Protein AF-A0A2Z6P8E5-F1 (afdb_monomer)

InterPro domains:
  IPR023296 Glycosyl hydrolase, five-bladed beta-propeller domain superfamily [G3DSA:2.115.10.20] (3-47)
  IPR050551 Plant Fructan Metabolism Enzymes [PTHR31953] (5-61)

Solvent-accessible surface area (backbone atoms only — not comparable to full-atom values): 4719 Å² total; per-residue (Å²): 134,90,78,84,83,76,76,83,65,57,47,75,48,74,35,94,85,70,82,47,74,43,74,42,73,41,74,73,60,60,75,73,66,71,72,86,81,85,78,77,94,74,89,79,57,92,91,62,83,83,85,79,78,86,70,58,79,88,75,56,87,81,131

Foldseek 3Di:
DDDDDDAADWDWDQDPVNPDIDTDHDPVLVVVADDDDDDDDDDADVPDDDDDPPDDPVNDRDD

Mean predicted aligned error: 6.95 Å

Secondary structure (DSSP, 8-state):
-----PPPPEEEEE-TTSSSEEEEE-GGGGGG--S-------PPPTT---PPPS--GGGS---

Nearest PDB structures (foldseek):
  7zd6-assembly1_5  TM=3.264E-01  e=2.628E+00  Ovis aries
  7vxp-assembly1_P  TM=3.343E-01  e=4.884E+00  Sus scrofa
  7odt-assembly1_a  TM=3.056E-01  e=3.231E+00  Homo sapiens
  8xt3-assembly1_Lp  TM=2.517E-01  e=4.255E+00  Homo sapiens
  5k8j-assembly1_A-2  TM=2.987E-01  e=9.724E+00  Caulobacter vibrioides CB15

Structure (mmCIF, N/CA/C/O backbone):
data_AF-A0A2Z6P8E5-F1
#
_entry.id   AF-A0A2Z6P8E5-F1
#
loop_
_atom_site.group_PDB
_atom_site.id
_atom_site.type_symbol
_atom_site.label_atom_id
_atom_site.label_alt_id
_atom_site.label_comp_id
_atom_site.label_asym_id
_atom_site.label_entity_id
_atom_site.label_seq_id
_atom_site.pdbx_PDB_ins_code
_atom_site.Cartn_x
_atom_site.Cartn_y
_atom_site.Cartn_z
_atom_site.occupancy
_atom_site.B_iso_or_equiv
_atom_site.auth_seq_id
_atom_site.auth_comp_id
_atom_site.auth_asym_id
_atom_site.auth_atom_id
_atom_site.pdbx_PDB_model_num
ATOM 1 N N . MET A 1 1 ? 18.181 -21.562 13.078 1.00 43.72 1 MET A N 1
ATOM 2 C CA . MET A 1 1 ? 18.100 -20.089 13.147 1.00 43.72 1 MET A CA 1
ATOM 3 C C . MET A 1 1 ? 16.677 -19.706 12.784 1.00 43.72 1 MET A C 1
ATOM 5 O O . MET A 1 1 ? 16.297 -19.896 11.638 1.00 43.72 1 MET A O 1
ATOM 9 N N . ASN A 1 2 ? 15.862 -19.301 13.759 1.00 44.41 2 ASN A N 1
ATOM 10 C CA . ASN A 1 2 ? 14.458 -18.970 13.505 1.00 44.41 2 ASN A CA 1
ATOM 11 C C . ASN A 1 2 ? 14.392 -17.525 13.015 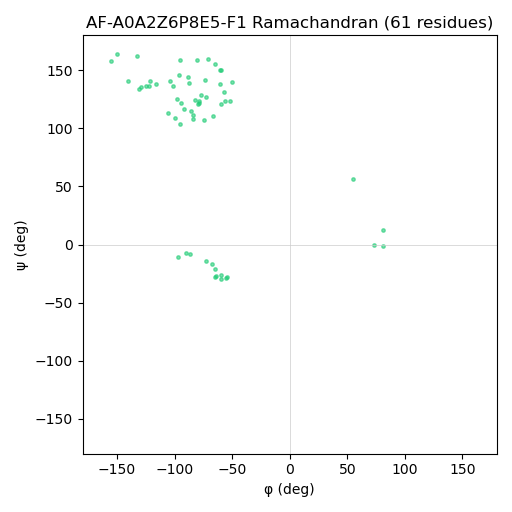1.00 44.41 2 ASN A C 1
ATOM 13 O O . ASN A 1 2 ? 14.699 -16.606 13.769 1.00 44.41 2 ASN A O 1
ATOM 17 N N . MET A 1 3 ? 14.041 -17.332 11.746 1.00 53.19 3 MET A N 1
ATOM 18 C CA . MET A 1 3 ? 13.858 -16.007 11.164 1.00 53.19 3 MET A CA 1
ATOM 19 C C . MET A 1 3 ? 12.371 -15.661 11.252 1.00 53.19 3 MET A C 1
ATOM 21 O O . MET A 1 3 ? 11.558 -16.206 10.508 1.00 53.19 3 MET A O 1
ATOM 25 N N . TYR A 1 4 ? 12.002 -14.805 12.203 1.00 62.56 4 TYR A N 1
ATOM 26 C CA . TYR A 1 4 ? 10.649 -14.262 12.281 1.00 62.56 4 TYR A CA 1
ATOM 27 C C . TYR A 1 4 ? 10.489 -13.217 11.173 1.00 62.56 4 TYR A C 1
ATOM 29 O O . TYR A 1 4 ? 11.0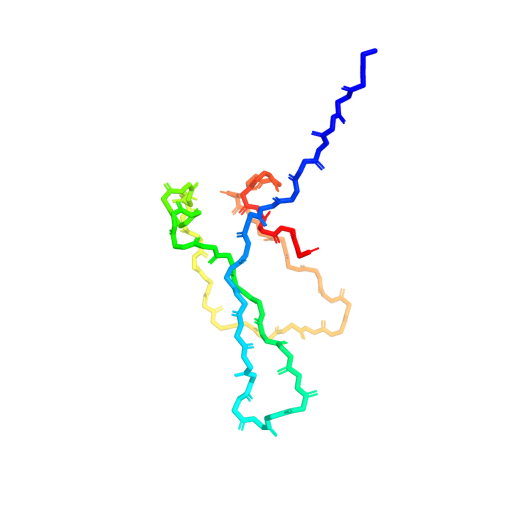75 -12.139 11.237 1.00 62.56 4 TYR A O 1
ATOM 37 N N . LEU A 1 5 ? 9.736 -13.558 10.128 1.00 77.81 5 LEU A N 1
ATOM 38 C CA . LEU A 1 5 ? 9.382 -12.626 9.064 1.00 77.81 5 LEU A CA 1
ATOM 39 C C . LEU A 1 5 ? 8.161 -11.820 9.514 1.00 77.81 5 LEU A C 1
ATOM 41 O O . LEU A 1 5 ? 7.056 -12.355 9.586 1.00 77.81 5 LEU A O 1
ATOM 45 N N . GLN A 1 6 ? 8.366 -10.544 9.832 1.00 78.94 6 GLN A N 1
ATOM 46 C CA . GLN A 1 6 ? 7.275 -9.627 10.147 1.00 78.94 6 GLN A CA 1
ATOM 47 C C . GLN A 1 6 ? 6.747 -8.982 8.864 1.00 78.94 6 GLN A C 1
ATOM 49 O O . GLN A 1 6 ? 7.513 -8.605 7.976 1.00 78.94 6 GLN A O 1
ATOM 54 N N . THR A 1 7 ? 5.426 -8.859 8.764 1.00 81.62 7 THR A N 1
ATOM 55 C CA . THR A 1 7 ? 4.773 -8.147 7.664 1.00 81.62 7 THR A CA 1
ATOM 56 C C . THR A 1 7 ? 5.002 -6.642 7.768 1.00 81.62 7 THR A C 1
ATOM 58 O O . THR A 1 7 ? 5.272 -6.108 8.845 1.00 81.62 7 THR A O 1
ATOM 61 N N . ILE A 1 8 ? 4.839 -5.941 6.647 1.00 86.94 8 ILE A N 1
ATOM 62 C CA . ILE A 1 8 ? 4.894 -4.479 6.609 1.00 86.94 8 ILE A CA 1
ATOM 63 C C . ILE A 1 8 ? 3.844 -3.903 7.583 1.00 86.94 8 ILE A C 1
ATOM 65 O O . ILE A 1 8 ? 2.687 -4.332 7.535 1.00 86.94 8 ILE A O 1
ATOM 69 N N . PRO A 1 9 ? 4.205 -2.947 8.462 1.00 91.44 9 PRO A N 1
ATOM 70 C CA . PRO A 1 9 ? 3.242 -2.292 9.340 1.00 91.44 9 PRO A CA 1
ATOM 71 C C . PRO A 1 9 ? 2.152 -1.564 8.546 1.00 91.44 9 PRO A C 1
ATOM 73 O O . PRO A 1 9 ? 2.435 -0.884 7.555 1.00 91.44 9 PRO A O 1
ATOM 76 N N . ARG A 1 10 ? 0.901 -1.679 9.001 1.00 93.00 10 ARG A N 1
ATOM 77 C CA . ARG A 1 10 ? -0.260 -1.056 8.355 1.00 93.00 10 ARG A CA 1
ATOM 78 C C . ARG A 1 10 ? -0.993 -0.137 9.328 1.00 93.00 10 ARG A C 1
ATOM 80 O O . ARG A 1 10 ? -1.222 -0.500 10.479 1.00 93.00 10 ARG A O 1
ATOM 87 N N . ALA A 1 11 ? -1.377 1.039 8.847 1.00 95.00 11 ALA A N 1
ATOM 88 C CA . ALA A 1 11 ? -2.360 1.883 9.509 1.00 95.00 11 ALA A CA 1
ATOM 89 C C . ALA A 1 11 ? -3.756 1.273 9.321 1.00 95.00 11 ALA A C 1
ATOM 91 O O . ALA A 1 11 ? -4.053 0.743 8.248 1.00 95.00 11 ALA A O 1
ATOM 92 N N . ILE A 1 12 ? -4.603 1.348 10.353 1.00 95.94 12 ILE A N 1
ATOM 93 C CA . ILE A 1 12 ? -5.936 0.731 10.370 1.00 95.94 12 ILE A CA 1
ATOM 94 C C . ILE A 1 12 ? -6.977 1.762 10.797 1.00 95.94 12 ILE A C 1
ATOM 96 O O . ILE A 1 12 ? -6.772 2.493 11.764 1.00 95.94 12 ILE A O 1
ATOM 100 N N . TRP A 1 13 ? -8.109 1.804 10.097 1.00 97.00 13 TRP A N 1
ATOM 101 C CA . TRP A 1 13 ? -9.245 2.654 10.455 1.00 97.00 13 TRP A CA 1
ATOM 102 C C . TRP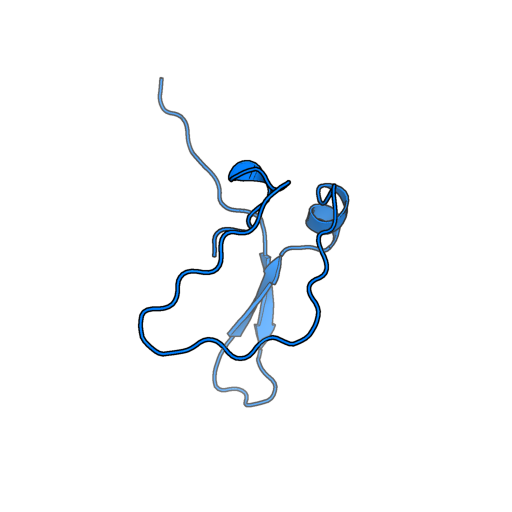 A 1 13 ? -10.575 2.038 10.013 1.00 97.00 13 TRP A C 1
ATOM 104 O O . TRP A 1 13 ? -10.619 1.123 9.190 1.00 97.00 13 TRP A O 1
ATOM 114 N N . LEU A 1 14 ? -11.684 2.543 10.558 1.00 98.00 14 LEU A N 1
ATOM 115 C CA . LEU A 1 14 ? -13.025 2.105 10.177 1.00 98.00 14 LEU A CA 1
ATOM 116 C C . LEU A 1 14 ? -13.382 2.638 8.784 1.00 98.00 14 LEU A C 1
ATOM 118 O O . LEU A 1 14 ? -13.301 3.838 8.518 1.00 98.00 14 LEU A O 1
ATOM 122 N N . HIS A 1 15 ? -13.797 1.746 7.886 1.00 97.75 15 HIS A N 1
ATOM 123 C CA . HIS A 1 15 ? -14.312 2.134 6.579 1.00 97.75 15 HIS A CA 1
ATOM 124 C C . HIS A 1 15 ? -15.544 3.032 6.737 1.00 97.75 15 HIS A C 1
ATOM 126 O O . HIS A 1 15 ? -16.332 2.853 7.662 1.00 97.75 15 HIS A O 1
ATOM 132 N N . LYS A 1 16 ? -15.780 3.936 5.778 1.00 96.56 16 LYS A N 1
ATOM 133 C CA . LYS A 1 16 ? -16.915 4.880 5.811 1.00 96.56 16 LYS A CA 1
ATOM 134 C C . LYS A 1 16 ? -18.280 4.200 5.969 1.00 96.56 16 LYS A C 1
ATOM 136 O O . LYS A 1 16 ? -19.192 4.790 6.527 1.00 96.56 16 LYS A O 1
ATOM 141 N N . SER A 1 17 ? -18.420 2.961 5.492 1.00 96.88 17 SER A N 1
ATOM 142 C CA . SER A 1 17 ? -19.654 2.180 5.659 1.00 96.88 17 SER A CA 1
ATOM 143 C C . SER A 1 17 ? -19.891 1.671 7.086 1.00 96.88 17 SER A C 1
ATOM 145 O O . SER A 1 17 ? -20.974 1.166 7.358 1.00 96.88 17 SER A O 1
ATOM 147 N N . GLY A 1 18 ? -18.884 1.715 7.963 1.00 96.69 18 GLY A N 1
ATOM 148 C CA . GLY A 1 18 ? -18.928 1.183 9.328 1.00 96.69 18 GLY A CA 1
ATOM 149 C C . GLY A 1 18 ? -18.899 -0.345 9.432 1.00 96.69 18 GLY A C 1
ATOM 150 O O . GLY A 1 18 ? -18.932 -0.879 10.533 1.00 96.69 18 GLY A O 1
ATOM 151 N N . LYS A 1 19 ? -18.838 -1.067 8.305 1.00 97.56 19 LYS A N 1
ATOM 152 C CA . LYS A 1 19 ? -18.967 -2.538 8.272 1.00 97.56 19 LYS A CA 1
ATOM 153 C C . LYS A 1 19 ? -17.638 -3.291 8.244 1.00 97.56 19 LYS A C 1
ATOM 155 O O . LYS A 1 19 ? -17.636 -4.510 8.348 1.00 97.56 19 LYS A O 1
ATOM 160 N N . GLN A 1 20 ? -16.528 -2.587 8.036 1.00 97.19 20 GLN A N 1
ATOM 161 C CA . GLN A 1 20 ? -15.212 -3.203 7.875 1.00 97.19 20 GLN A CA 1
ATOM 162 C C . GLN A 1 20 ? -14.094 -2.239 8.258 1.00 97.19 20 GLN A C 1
ATOM 164 O O . GLN A 1 20 ? -14.271 -1.021 8.208 1.00 97.19 20 GLN A O 1
ATOM 169 N N . LEU A 1 21 ? -12.935 -2.794 8.594 1.00 97.56 21 LEU A N 1
ATOM 170 C CA . LEU A 1 21 ? -11.694 -2.044 8.745 1.00 97.56 21 LEU A CA 1
ATOM 171 C C . LEU A 1 21 ? -10.978 -1.955 7.395 1.00 97.56 21 LEU A C 1
ATOM 173 O O . LEU A 1 21 ? -10.992 -2.903 6.611 1.00 97.56 21 LEU A O 1
ATOM 177 N N . VAL A 1 22 ? -10.339 -0.820 7.141 1.00 95.94 22 VAL A N 1
ATOM 178 C CA . VAL A 1 22 ? -9.398 -0.6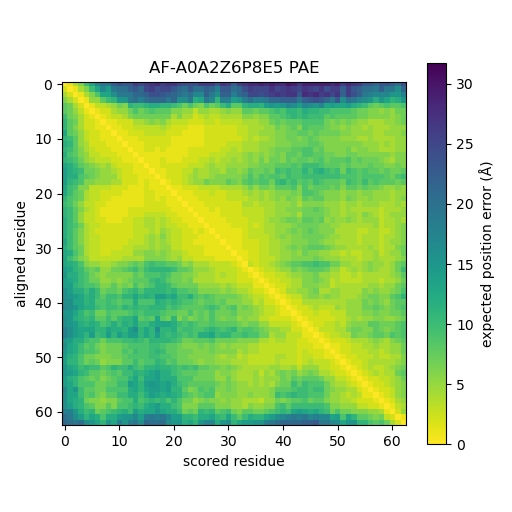39 6.034 1.00 95.94 22 VAL A CA 1
ATOM 179 C C . VAL A 1 22 ? -7.995 -0.660 6.608 1.00 95.94 22 VAL A C 1
ATOM 181 O O . VAL A 1 22 ? -7.761 -0.108 7.682 1.00 95.94 22 VAL A O 1
ATOM 184 N N . GLN A 1 23 ? -7.077 -1.292 5.884 1.00 95.00 23 GLN A N 1
AT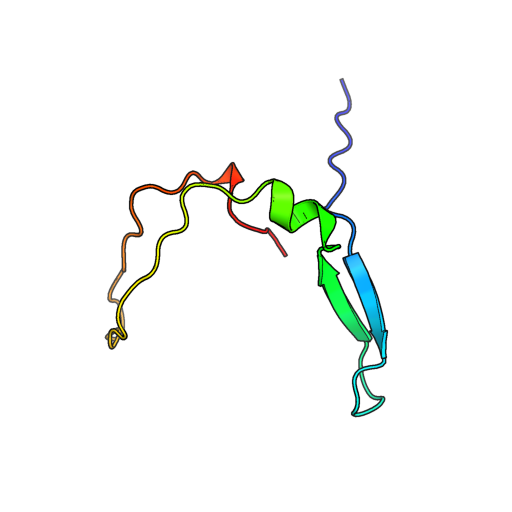OM 185 C CA . GLN A 1 23 ? -5.659 -1.289 6.208 1.00 95.00 23 GLN A CA 1
ATOM 186 C C . GLN A 1 23 ? -4.870 -0.709 5.038 1.00 95.00 23 GLN A C 1
ATOM 188 O O . GLN A 1 23 ? -5.168 -1.009 3.881 1.00 95.00 23 GLN A O 1
ATOM 193 N N . TRP A 1 24 ? -3.846 0.085 5.332 1.00 92.94 24 TRP A N 1
ATOM 194 C CA . TRP A 1 24 ? -2.934 0.632 4.327 1.00 92.94 24 TRP A CA 1
ATOM 195 C C . TRP A 1 24 ? -1.501 0.610 4.856 1.00 92.94 24 TRP A C 1
ATOM 197 O O . TRP A 1 24 ? -1.319 0.882 6.045 1.00 92.94 24 TRP A O 1
ATOM 207 N N . PRO A 1 25 ? -0.485 0.280 4.033 1.00 91.38 25 PRO A N 1
ATOM 208 C CA . PRO A 1 25 ? 0.909 0.442 4.436 1.00 91.38 25 PRO A CA 1
ATOM 209 C C . PRO A 1 25 ? 1.155 1.844 4.987 1.00 91.38 25 PRO A C 1
ATOM 211 O O . PRO A 1 25 ? 0.633 2.825 4.459 1.00 91.38 25 PRO A O 1
ATOM 214 N N . ILE A 1 26 ? 1.951 1.947 6.046 1.00 93.69 26 ILE A N 1
ATOM 215 C CA . ILE A 1 26 ? 2.355 3.260 6.554 1.00 93.69 26 ILE A CA 1
ATOM 216 C C . ILE A 1 26 ? 3.136 4.037 5.479 1.00 93.69 26 ILE A C 1
ATOM 218 O O . ILE A 1 26 ? 3.811 3.445 4.630 1.00 93.69 26 ILE A O 1
ATOM 222 N N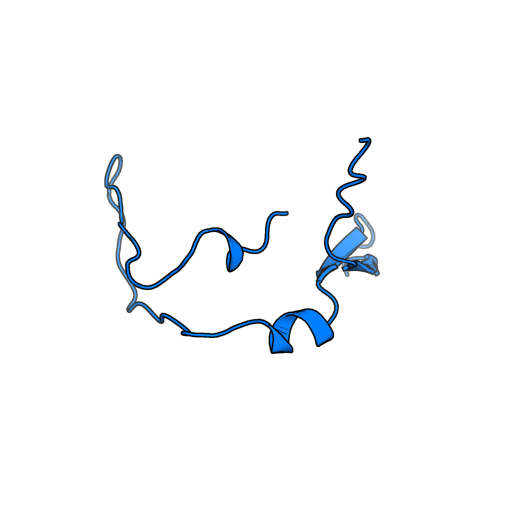 . VAL A 1 27 ? 3.040 5.366 5.503 1.00 92.50 27 VAL A N 1
ATOM 223 C CA . VAL A 1 27 ? 3.592 6.247 4.456 1.00 92.50 27 VAL A CA 1
ATOM 224 C C . VAL A 1 27 ? 5.111 6.102 4.298 1.00 92.50 27 VAL A C 1
ATOM 226 O O . VAL A 1 27 ? 5.662 6.280 3.216 1.00 92.50 27 VAL A O 1
ATOM 229 N N . GLU A 1 28 ? 5.813 5.700 5.354 1.00 92.12 28 GLU A N 1
ATOM 230 C CA . GLU A 1 28 ? 7.254 5.464 5.360 1.00 92.12 28 GLU A CA 1
ATOM 231 C C . GLU A 1 28 ? 7.679 4.389 4.355 1.00 92.12 28 GLU A C 1
ATOM 233 O O . GLU A 1 28 ? 8.780 4.471 3.811 1.00 92.12 28 GLU A O 1
ATOM 238 N N . VAL A 1 29 ? 6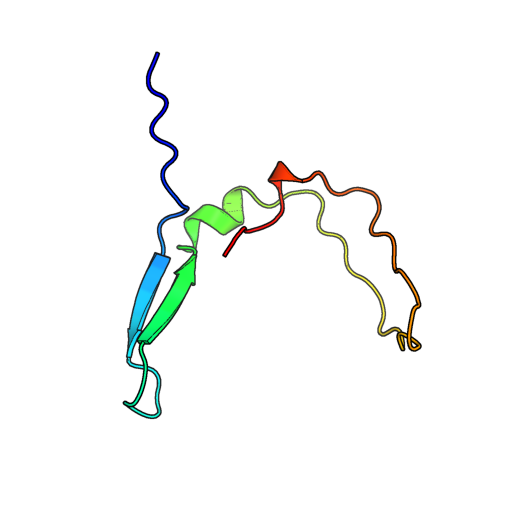.804 3.421 4.061 1.00 89.38 29 VAL A N 1
ATOM 239 C CA . VAL A 1 29 ? 7.057 2.355 3.078 1.00 89.38 29 VAL A CA 1
ATOM 240 C C . VAL A 1 29 ? 7.200 2.927 1.669 1.00 89.38 29 VAL A C 1
ATOM 242 O O . VAL A 1 29 ? 7.933 2.377 0.848 1.00 89.38 29 VAL A O 1
ATOM 245 N N . GLU A 1 30 ? 6.565 4.062 1.373 1.00 87.81 30 GLU A N 1
ATOM 246 C CA . GLU A 1 30 ? 6.666 4.705 0.061 1.00 87.81 30 GLU A CA 1
ATOM 247 C C . GLU A 1 30 ? 8.091 5.177 -0.243 1.00 87.81 30 GLU A C 1
ATOM 249 O O . GLU A 1 30 ? 8.495 5.166 -1.403 1.00 87.81 30 GLU A O 1
ATOM 254 N N . LYS A 1 31 ? 8.899 5.479 0.785 1.00 89.44 31 LYS A N 1
ATOM 255 C CA . LYS A 1 31 ? 10.316 5.858 0.632 1.00 89.44 31 LYS A CA 1
ATOM 256 C C . LYS A 1 31 ? 11.185 4.729 0.075 1.00 89.44 31 LYS A C 1
ATOM 258 O O . LYS A 1 31 ? 12.265 4.991 -0.441 1.00 89.44 31 LYS A O 1
ATOM 263 N N . LEU A 1 32 ? 10.731 3.480 0.189 1.00 87.00 32 LEU A N 1
ATOM 264 C CA . LEU A 1 32 ? 11.437 2.305 -0.327 1.00 87.00 32 LEU A CA 1
ATOM 265 C C . LEU A 1 32 ? 11.095 2.015 -1.797 1.00 87.00 32 LEU A C 1
ATOM 267 O O . LEU A 1 32 ? 11.708 1.143 -2.414 1.00 87.00 32 LEU A O 1
ATOM 271 N N . ARG A 1 33 ? 10.112 2.721 -2.373 1.00 86.31 33 ARG A N 1
ATOM 272 C CA . ARG A 1 33 ? 9.691 2.519 -3.760 1.00 86.31 33 ARG A CA 1
ATOM 273 C C . ARG A 1 33 ? 10.673 3.207 -4.700 1.00 86.31 33 ARG A C 1
ATOM 275 O O . ARG A 1 33 ? 10.870 4.415 -4.649 1.00 86.31 33 ARG A O 1
ATOM 282 N N . VAL A 1 34 ? 11.253 2.423 -5.599 1.00 84.25 34 VAL A N 1
ATOM 283 C CA . VAL A 1 34 ? 12.187 2.885 -6.634 1.00 84.25 34 VAL A CA 1
ATOM 284 C C . VAL A 1 34 ? 11.787 2.295 -7.983 1.00 84.25 34 VAL A C 1
ATOM 286 O O . VAL A 1 34 ? 11.059 1.303 -8.022 1.00 84.25 34 VAL A O 1
ATOM 289 N N . ASN A 1 35 ? 12.274 2.879 -9.081 1.00 84.31 35 ASN A N 1
ATOM 290 C CA . ASN A 1 35 ? 12.007 2.421 -10.453 1.00 84.31 35 ASN A CA 1
ATOM 291 C C . ASN A 1 35 ? 10.505 2.325 -10.763 1.00 84.31 35 ASN A C 1
ATOM 293 O O . ASN A 1 35 ? 9.994 1.267 -11.122 1.00 84.31 35 ASN A O 1
ATOM 297 N N . HIS A 1 36 ? 9.7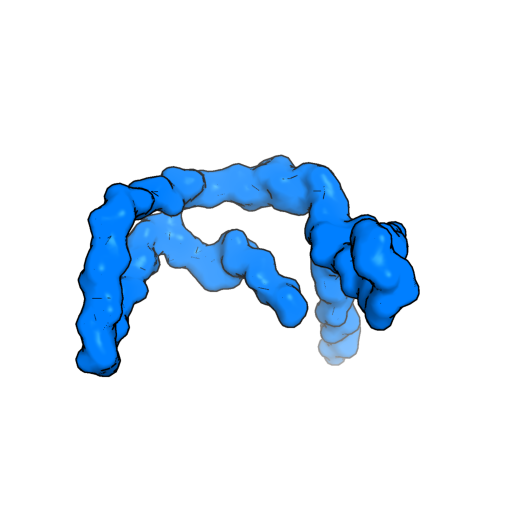83 3.434 -10.587 1.00 84.56 36 HIS A N 1
ATOM 298 C CA . HIS A 1 36 ? 8.353 3.482 -10.874 1.00 84.56 36 HIS A CA 1
ATOM 299 C C . HIS A 1 36 ? 8.086 3.153 -12.349 1.00 84.56 36 HIS A C 1
ATOM 301 O O . HIS A 1 36 ? 8.559 3.850 -13.246 1.00 84.56 36 HIS A O 1
ATOM 307 N N . VAL A 1 37 ? 7.307 2.099 -12.592 1.00 84.62 37 VAL A N 1
ATOM 308 C CA . VAL A 1 37 ? 6.888 1.698 -13.935 1.00 84.62 37 VAL A CA 1
ATOM 309 C C . VAL A 1 37 ? 5.427 2.081 -14.109 1.00 84.62 37 VAL A C 1
ATOM 311 O O . VAL A 1 37 ? 4.553 1.511 -13.457 1.00 84.62 37 VAL A O 1
ATOM 314 N N . ASN A 1 38 ? 5.167 3.030 -15.005 1.00 86.69 38 ASN A N 1
ATOM 315 C CA . ASN A 1 38 ? 3.814 3.399 -15.398 1.00 86.69 38 ASN A CA 1
ATOM 316 C C . ASN A 1 38 ? 3.474 2.763 -16.752 1.00 86.69 38 ASN A C 1
ATOM 318 O O . ASN A 1 38 ? 4.296 2.780 -17.669 1.00 86.69 38 ASN A O 1
ATOM 322 N N . TRP A 1 39 ? 2.268 2.214 -16.877 1.00 84.50 39 TRP A N 1
ATOM 323 C CA . TRP A 1 39 ? 1.779 1.605 -18.112 1.00 84.50 39 TRP A CA 1
ATOM 324 C C . TRP A 1 39 ? 0.581 2.388 -18.645 1.00 84.50 39 TRP A C 1
ATOM 326 O O . TRP A 1 39 ? -0.302 2.752 -17.868 1.00 84.50 39 TRP A O 1
ATOM 336 N N . PRO A 1 40 ? 0.502 2.618 -19.966 1.00 86.06 40 PRO A N 1
ATOM 337 C CA . PRO A 1 40 ? -0.717 3.139 -20.561 1.00 86.06 40 PRO A CA 1
ATOM 338 C C . PRO A 1 40 ? -1.855 2.124 -20.405 1.00 86.06 40 PRO A C 1
ATOM 340 O O . PRO A 1 40 ? -1.627 0.914 -20.304 1.00 86.06 40 PRO A O 1
ATOM 343 N N . THR A 1 41 ? -3.092 2.619 -20.427 1.00 89.94 41 THR A N 1
ATOM 344 C CA . THR A 1 41 ? -4.294 1.780 -20.388 1.00 89.94 41 THR A CA 1
ATOM 345 C C . THR A 1 41 ? -4.227 0.699 -21.465 1.00 89.94 41 THR A C 1
ATOM 347 O O . THR A 1 41 ? -4.108 1.000 -22.653 1.00 89.94 41 THR A O 1
ATOM 350 N N . LYS A 1 42 ? -4.332 -0.567 -21.051 1.00 87.31 42 LYS A N 1
ATOM 351 C CA . LYS A 1 42 ? -4.323 -1.733 -21.938 1.00 87.31 42 LYS A CA 1
ATOM 352 C C . LYS A 1 42 ? -5.494 -2.652 -21.600 1.00 87.31 42 LYS A C 1
ATOM 354 O O . LYS A 1 42 ? -5.717 -2.975 -20.438 1.00 87.31 42 LYS A O 1
ATOM 359 N N . VAL A 1 43 ? -6.217 -3.103 -22.623 1.00 92.00 43 VAL A N 1
ATOM 360 C CA . VAL A 1 43 ? -7.239 -4.149 -22.479 1.00 92.00 43 VAL A CA 1
ATOM 361 C C . VAL A 1 43 ? -6.539 -5.507 -22.414 1.00 92.00 43 VAL A C 1
ATOM 363 O O . VAL A 1 43 ? -5.792 -5.844 -23.330 1.00 92.00 43 VAL A O 1
ATOM 366 N N . LEU A 1 44 ? -6.778 -6.274 -21.347 1.00 93.31 44 LEU A N 1
ATOM 367 C CA . LEU A 1 44 ? -6.282 -7.645 -21.198 1.00 93.31 44 LEU A CA 1
ATOM 368 C C . LEU A 1 44 ? -7.347 -8.632 -21.674 1.00 93.31 44 LEU A C 1
ATOM 370 O O . LEU A 1 44 ? -8.469 -8.628 -21.163 1.00 93.31 44 LEU A O 1
ATOM 374 N N . LYS A 1 45 ? -7.009 -9.473 -22.656 1.00 93.56 45 LYS A N 1
ATOM 375 C CA . LYS A 1 45 ? -7.905 -10.541 -23.120 1.00 93.56 45 LYS A CA 1
ATOM 376 C C . LYS A 1 45 ? -7.843 -11.752 -22.185 1.00 93.56 45 LYS A C 1
ATOM 378 O O . LYS A 1 45 ? -6.868 -11.951 -21.463 1.00 93.56 45 LYS A O 1
ATOM 383 N N . GLY A 1 46 ? -8.882 -12.590 -22.216 1.00 95.62 46 GLY A N 1
ATOM 384 C CA . GLY A 1 46 ? -8.911 -13.835 -21.443 1.00 95.62 46 GLY A CA 1
ATOM 385 C C . GLY A 1 46 ? -7.708 -14.725 -21.775 1.00 95.62 46 GLY A C 1
ATOM 386 O O . GLY A 1 46 ? -7.481 -15.042 -22.939 1.00 95.62 46 GLY A O 1
ATOM 387 N N . GLY A 1 47 ? -6.930 -15.095 -20.754 1.00 93.19 47 GLY A N 1
ATOM 388 C CA . GLY A 1 47 ? -5.712 -15.902 -20.898 1.00 93.19 47 GLY 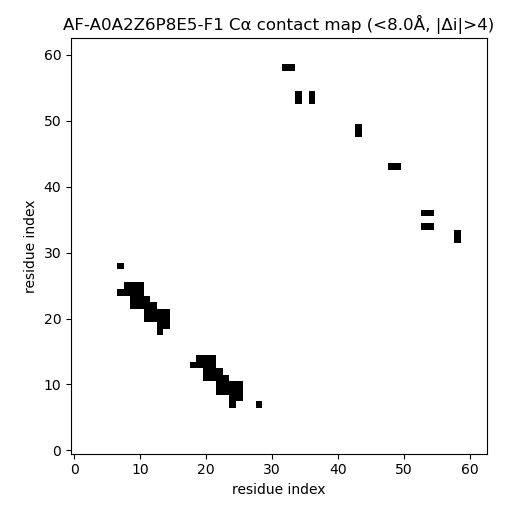A CA 1
ATOM 389 C C . GLY A 1 47 ? -4.452 -15.132 -21.317 1.00 93.19 47 GLY A C 1
ATOM 390 O O . GLY A 1 47 ? -3.388 -15.737 -21.424 1.00 93.19 47 GLY A O 1
ATOM 391 N N . GLU A 1 48 ? -4.527 -13.817 -21.539 1.00 93.75 48 GLU A N 1
ATOM 392 C CA . GLU A 1 48 ? -3.357 -13.002 -21.877 1.00 93.75 48 GLU A CA 1
ATOM 393 C C . GLU A 1 48 ? -2.502 -12.716 -20.631 1.00 93.75 48 GLU A C 1
ATOM 395 O O . GLU A 1 48 ? -2.997 -12.223 -19.616 1.00 93.75 48 GLU A O 1
ATOM 400 N N . LEU A 1 49 ? -1.196 -12.985 -20.718 1.00 91.44 49 LEU A N 1
ATOM 401 C CA . LEU A 1 49 ? -0.223 -12.643 -19.680 1.00 91.44 49 LEU A CA 1
ATOM 402 C C . LEU A 1 49 ? 0.494 -11.338 -20.034 1.00 91.44 49 LEU A C 1
ATOM 404 O O . LEU A 1 49 ? 1.125 -11.229 -21.086 1.00 91.44 49 LEU A O 1
ATOM 408 N N . LEU A 1 50 ? 0.455 -10.363 -19.124 1.00 88.69 50 LEU A N 1
ATOM 409 C CA . LEU A 1 50 ? 1.227 -9.130 -19.244 1.00 88.69 50 LEU A CA 1
ATOM 410 C C . LEU A 1 50 ? 2.486 -9.214 -18.380 1.00 88.69 50 LEU A C 1
ATOM 412 O O . LEU A 1 50 ? 2.421 -9.153 -17.153 1.00 88.69 50 LEU A O 1
ATOM 416 N N . LYS A 1 51 ? 3.649 -9.327 -19.024 1.00 87.44 51 LYS A N 1
ATOM 417 C CA . LYS A 1 51 ? 4.937 -9.296 -18.330 1.00 87.44 51 LYS A CA 1
ATOM 418 C C . LYS A 1 51 ? 5.333 -7.855 -18.011 1.00 87.44 51 LYS A C 1
ATOM 420 O O . LYS A 1 51 ? 5.525 -7.049 -18.919 1.00 87.44 51 LYS A O 1
ATOM 425 N N . ILE A 1 52 ? 5.515 -7.563 -16.727 1.00 86.69 52 ILE A N 1
ATOM 426 C CA . ILE A 1 52 ? 6.068 -6.291 -16.256 1.00 86.69 52 ILE A CA 1
ATOM 427 C C . ILE A 1 52 ? 7.583 -6.462 -16.122 1.00 86.69 52 ILE A C 1
ATOM 429 O O . ILE A 1 52 ? 8.057 -7.287 -15.343 1.00 86.69 52 ILE A O 1
ATOM 433 N N . ASN A 1 53 ? 8.345 -5.707 -16.911 1.00 85.50 53 ASN A N 1
ATOM 434 C CA . ASN A 1 53 ? 9.807 -5.703 -16.858 1.00 85.50 53 ASN A CA 1
ATOM 435 C C . ASN A 1 53 ? 10.310 -4.551 -15.973 1.00 85.50 53 ASN A C 1
ATOM 437 O O . ASN A 1 53 ? 9.603 -3.565 -15.780 1.00 85.50 53 ASN A O 1
ATOM 441 N N . GLY A 1 54 ? 11.546 -4.660 -15.474 1.00 82.69 54 GLY A N 1
ATOM 442 C CA . GLY A 1 54 ? 12.198 -3.589 -14.706 1.00 82.69 54 GLY A CA 1
ATOM 443 C C . GLY A 1 54 ? 11.798 -3.506 -13.229 1.00 82.69 54 GLY A C 1
ATOM 444 O O . GLY A 1 54 ? 12.133 -2.523 -12.575 1.00 82.69 54 GLY A O 1
ATOM 445 N N . VAL A 1 55 ? 11.112 -4.528 -12.704 1.00 83.75 55 VAL A N 1
ATOM 446 C CA . VAL A 1 55 ? 10.668 -4.609 -11.304 1.00 83.75 55 VAL A CA 1
ATOM 447 C C . VAL A 1 55 ? 11.186 -5.904 -10.676 1.00 83.75 55 VAL A C 1
ATOM 449 O O . VAL A 1 55 ? 11.122 -6.969 -11.291 1.00 83.75 55 VAL A O 1
ATOM 452 N N . THR A 1 56 ? 11.688 -5.826 -9.447 1.00 82.25 56 THR A N 1
ATOM 453 C CA . THR A 1 56 ? 12.137 -6.979 -8.653 1.00 82.25 56 THR A CA 1
ATOM 454 C C . THR A 1 56 ? 11.019 -7.424 -7.712 1.00 82.25 56 THR A C 1
ATOM 456 O O . THR A 1 56 ? 10.303 -6.591 -7.165 1.00 82.25 56 THR A O 1
ATOM 459 N N . ALA A 1 57 ? 10.896 -8.729 -7.440 1.00 76.06 57 ALA A N 1
ATOM 460 C CA . ALA A 1 57 ? 9.857 -9.266 -6.548 1.00 76.06 57 ALA A CA 1
ATOM 461 C C . ALA A 1 57 ? 9.840 -8.625 -5.144 1.00 76.06 57 ALA A C 1
ATOM 463 O O . ALA A 1 57 ? 8.787 -8.543 -4.522 1.00 76.06 57 ALA A O 1
ATOM 464 N N . ALA A 1 58 ? 10.988 -8.135 -4.666 1.00 74.00 58 ALA A N 1
ATOM 465 C CA . ALA A 1 58 ? 11.113 -7.425 -3.394 1.00 74.00 58 ALA A CA 1
ATOM 466 C C . ALA A 1 58 ? 10.410 -6.051 -3.363 1.00 74.00 58 ALA A C 1
ATOM 468 O O . ALA A 1 58 ? 10.191 -5.509 -2.288 1.00 74.00 58 ALA A O 1
ATOM 469 N N . GLN A 1 59 ? 10.068 -5.482 -4.523 1.00 73.75 59 GLN A N 1
ATOM 470 C CA . GLN A 1 59 ? 9.393 -4.184 -4.640 1.00 73.75 59 GLN A CA 1
ATOM 471 C C . GLN A 1 59 ? 7.862 -4.305 -4.630 1.00 73.75 59 GLN A C 1
ATOM 473 O O . GLN A 1 59 ? 7.166 -3.291 -4.611 1.00 73.75 59 GLN A O 1
ATOM 478 N N . LEU A 1 60 ? 7.330 -5.529 -4.678 1.00 71.94 60 LEU A N 1
ATOM 479 C CA . LEU A 1 60 ? 5.896 -5.779 -4.640 1.00 71.94 60 LEU A CA 1
ATOM 480 C C . LEU A 1 60 ? 5.419 -5.751 -3.188 1.00 71.94 60 LEU A C 1
ATOM 482 O O . LEU A 1 60 ? 5.911 -6.513 -2.355 1.00 71.94 60 LEU A O 1
ATOM 486 N N . ASP A 1 61 ? 4.439 -4.895 -2.900 1.00 67.31 61 ASP A N 1
ATOM 487 C CA . ASP A 1 61 ? 3.734 -4.938 -1.622 1.00 67.31 61 ASP A CA 1
ATOM 488 C C . ASP A 1 61 ? 2.938 -6.249 -1.564 1.00 67.31 61 ASP A C 1
ATOM 490 O O . ASP A 1 61 ? 2.013 -6.465 -2.350 1.00 67.31 61 ASP A O 1
ATOM 494 N N . LYS A 1 62 ? 3.354 -7.168 -0.689 1.00 59.72 62 LYS A N 1
ATOM 495 C CA . LYS A 1 62 ? 2.615 -8.404 -0.428 1.00 59.72 62 LYS A CA 1
ATOM 496 C C . LYS A 1 62 ? 1.566 -8.106 0.639 1.00 59.72 62 LYS A C 1
ATOM 498 O O . LYS A 1 62 ? 1.919 -7.752 1.764 1.00 59.72 62 LYS A O 1
ATOM 503 N N . TYR A 1 63 ? 0.297 -8.216 0.251 1.00 52.53 63 TYR A N 1
ATOM 504 C CA . TYR A 1 63 ? -0.867 -8.074 1.130 1.00 52.53 63 TYR A CA 1
ATOM 505 C C . TYR A 1 63 ? -0.871 -9.139 2.220 1.00 52.53 63 TYR A C 1
ATOM 507 O O . TYR A 1 63 ? -0.672 -10.326 1.872 1.00 52.53 63 TYR A O 1
#

Organism: Trifolium subterraneum (NCBI:txid3900)

pLDDT: mean 85.25, std 12.77, range [43.72, 98.0]

Sequence (63 aa):
MNMYLQTIPRAIWLHKSGKQLVQWPIVEVEKLRVNHVNWPTKVLKGGELLKINGVTAAQLDKY

Radius of gyration: 16.53 Å; Cα contacts (8 Å, |Δi|>4): 34; chains: 1; bounding box: 38×26×37 Å